Protein AF-A0A8S4QSG1-F1 (afdb_monomer_lite)

Radius of gyration: 18.58 Å; chains: 1; bounding box: 44×24×50 Å

Structure (mmCIF, N/CA/C/O backbone):
data_AF-A0A8S4QSG1-F1
#
_entry.id   AF-A0A8S4QSG1-F1
#
loop_
_atom_site.group_PDB
_atom_site.id
_atom_site.type_symbol
_atom_site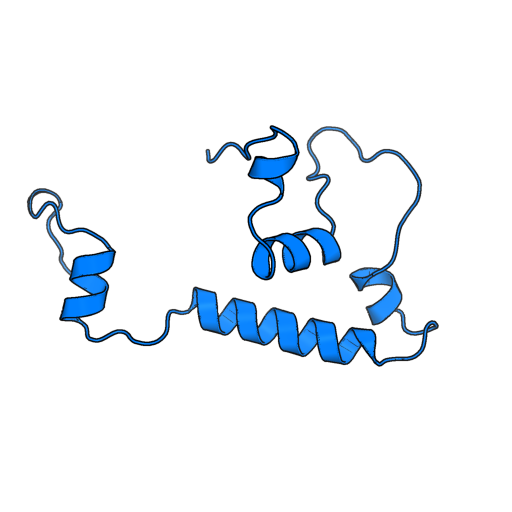.label_atom_id
_atom_site.label_alt_id
_atom_site.label_comp_id
_atom_site.label_asym_id
_atom_site.label_entity_id
_atom_site.label_seq_id
_atom_site.pdbx_PDB_ins_code
_atom_site.Cartn_x
_atom_site.Cartn_y
_atom_site.Cartn_z
_atom_site.occupancy
_atom_site.B_iso_or_equiv
_atom_site.auth_seq_id
_atom_site.auth_comp_id
_atom_site.auth_asym_id
_atom_site.auth_atom_id
_atom_site.pdbx_PDB_model_num
ATOM 1 N N . MET A 1 1 ? -17.714 15.860 12.477 1.00 71.12 1 MET A N 1
ATOM 2 C CA . MET A 1 1 ? -16.564 15.492 13.336 1.00 71.12 1 MET A CA 1
ATOM 3 C C . MET A 1 1 ? -17.123 15.025 14.674 1.00 71.12 1 MET A C 1
ATOM 5 O O . MET A 1 1 ? -18.023 15.692 15.175 1.00 71.12 1 MET A O 1
ATOM 9 N N . LEU A 1 2 ? -16.683 13.883 15.213 1.00 77.31 2 LEU A N 1
ATOM 10 C CA . LEU A 1 2 ? -17.184 13.390 16.504 1.00 77.31 2 LEU A CA 1
ATOM 11 C C . LEU A 1 2 ? -16.721 14.339 17.618 1.00 77.31 2 LEU A C 1
ATOM 13 O O . LEU A 1 2 ? -15.527 14.589 17.761 1.00 77.31 2 LEU A O 1
ATOM 17 N N . ARG A 1 3 ? -17.664 14.891 18.385 1.00 88.31 3 ARG A N 1
ATOM 18 C CA . ARG A 1 3 ? -17.403 15.803 19.512 1.00 88.31 3 ARG A CA 1
ATOM 19 C C . ARG A 1 3 ? -16.987 15.015 20.758 1.00 88.31 3 ARG A C 1
ATOM 21 O O . ARG A 1 3 ? -17.682 15.035 21.766 1.00 88.31 3 ARG A O 1
ATOM 28 N N . ILE A 1 4 ? -15.886 14.272 20.664 1.00 84.19 4 ILE A N 1
ATOM 29 C CA . ILE A 1 4 ? -15.367 13.470 21.778 1.00 84.19 4 ILE A CA 1
ATOM 30 C C . ILE A 1 4 ? -14.530 14.393 22.665 1.00 84.19 4 ILE A C 1
ATOM 32 O O . ILE A 1 4 ? -13.521 14.920 22.190 1.00 84.19 4 ILE A O 1
ATOM 36 N N . PRO A 1 5 ? -14.929 14.635 23.923 1.00 88.94 5 PRO A N 1
ATOM 37 C CA . PRO A 1 5 ? -14.170 15.508 24.798 1.00 88.94 5 PRO A CA 1
ATOM 38 C C . PRO A 1 5 ? -12.901 14.784 25.274 1.00 88.94 5 PRO A C 1
ATOM 40 O O . PRO A 1 5 ? -12.884 13.566 25.457 1.00 88.94 5 PRO A O 1
ATOM 43 N N . TRP A 1 6 ? -11.809 15.529 25.451 1.00 86.12 6 TRP A N 1
ATOM 44 C CA . TRP A 1 6 ? -10.481 14.961 25.728 1.00 86.12 6 TRP A CA 1
ATOM 45 C C . TRP A 1 6 ? -10.399 14.233 27.083 1.00 86.12 6 TRP A C 1
ATOM 47 O O . TRP A 1 6 ? -9.600 13.315 27.246 1.00 86.12 6 TRP A O 1
ATOM 57 N N . ASN A 1 7 ? -11.271 14.591 28.028 1.00 91.69 7 ASN A N 1
ATOM 58 C CA . ASN A 1 7 ? -11.422 13.954 29.338 1.00 91.69 7 ASN A CA 1
ATOM 59 C C . ASN A 1 7 ? -12.217 12.636 29.299 1.00 91.69 7 ASN A C 1
ATOM 61 O O . ASN A 1 7 ? -12.320 11.965 30.320 1.00 91.69 7 ASN A O 1
ATOM 65 N N . ALA A 1 8 ? -12.784 12.244 28.153 1.00 86.81 8 ALA A N 1
ATOM 66 C CA . ALA A 1 8 ? -13.504 10.978 28.034 1.00 86.81 8 ALA A CA 1
ATOM 67 C C . ALA A 1 8 ? -12.569 9.756 27.981 1.00 86.81 8 ALA A C 1
ATOM 69 O O . ALA A 1 8 ? -13.064 8.631 28.033 1.00 86.81 8 ALA A O 1
ATOM 70 N N . PHE A 1 9 ? -11.249 9.964 27.830 1.00 86.44 9 PHE A N 1
ATOM 71 C CA . PHE A 1 9 ? -10.213 8.917 27.772 1.00 86.44 9 PHE A CA 1
ATOM 72 C C . PHE A 1 9 ? -10.598 7.716 26.885 1.00 86.44 9 PHE A C 1
ATOM 74 O O . PHE A 1 9 ? -10.295 6.560 27.182 1.00 86.44 9 PHE A O 1
ATOM 81 N N . ARG A 1 10 ? -11.301 7.980 25.777 1.00 88.81 10 ARG A N 1
ATOM 82 C CA . ARG A 1 10 ? -11.768 6.941 24.857 1.00 88.81 10 ARG A CA 1
ATOM 83 C C . ARG A 1 10 ? -10.606 6.442 24.009 1.00 88.81 10 ARG A C 1
ATOM 85 O O . ARG A 1 10 ? -9.839 7.227 23.455 1.00 88.81 10 ARG A O 1
ATOM 92 N N . THR A 1 11 ? -10.500 5.125 23.863 1.00 89.69 11 THR A N 1
ATOM 93 C CA . THR A 1 11 ? -9.513 4.525 22.962 1.00 89.69 11 THR A CA 1
ATOM 94 C C . THR A 1 11 ? -10.037 4.508 21.528 1.00 89.69 11 THR A C 1
ATOM 96 O O . THR A 1 11 ? -11.234 4.349 21.287 1.00 89.69 11 THR A O 1
ATOM 99 N N . ASN A 1 12 ? -9.126 4.584 20.554 1.00 85.88 12 ASN A N 1
ATOM 100 C CA . ASN A 1 12 ? -9.478 4.448 19.137 1.00 85.88 12 ASN A CA 1
ATOM 101 C C . ASN A 1 12 ? -10.211 3.130 18.843 1.00 85.88 12 ASN A C 1
ATOM 103 O O . ASN A 1 12 ? -11.056 3.092 17.958 1.00 85.88 12 ASN A O 1
ATOM 107 N N . LYS A 1 13 ? -9.899 2.054 19.578 1.00 86.88 13 LYS A N 1
ATOM 108 C CA . LYS A 1 13 ? -10.564 0.755 19.424 1.00 86.88 13 LYS A CA 1
ATOM 109 C C . LYS A 1 13 ? -12.029 0.821 19.867 1.00 86.88 13 LYS A C 1
ATOM 111 O O . LYS A 1 13 ? -12.893 0.451 19.084 1.00 86.88 13 LYS A O 1
ATOM 116 N N . ALA A 1 14 ? -12.298 1.365 21.055 1.00 89.06 14 ALA A N 1
ATOM 117 C CA . ALA A 1 14 ? -13.659 1.497 21.575 1.00 89.06 14 ALA A CA 1
ATOM 118 C C . ALA A 1 14 ? -14.544 2.375 20.674 1.00 89.06 14 ALA A C 1
ATOM 120 O O . ALA A 1 14 ? -15.692 2.038 20.419 1.00 89.06 14 ALA A O 1
ATOM 121 N N . ILE A 1 15 ? -13.993 3.467 20.130 1.00 87.31 15 ILE A N 1
ATOM 122 C CA . ILE A 1 15 ? -14.723 4.343 19.198 1.00 87.31 15 ILE A CA 1
ATOM 123 C C . ILE A 1 15 ? -15.072 3.603 17.898 1.00 87.31 15 ILE A C 1
ATOM 125 O O . ILE A 1 15 ? -16.165 3.771 17.366 1.00 87.31 15 ILE A O 1
ATOM 129 N N . LEU A 1 16 ? -14.155 2.787 17.370 1.00 87.06 16 LEU A N 1
ATOM 130 C CA . LEU A 1 16 ? -14.409 2.005 16.156 1.00 87.06 16 LEU A CA 1
ATOM 131 C C . LEU A 1 16 ? -15.482 0.928 16.377 1.00 87.06 16 LEU A C 1
ATOM 133 O O . LEU A 1 16 ? -16.282 0.699 15.473 1.00 87.06 16 LEU A O 1
ATOM 137 N N . GLU A 1 17 ? -15.503 0.302 17.557 1.00 88.94 17 GLU A N 1
ATOM 138 C CA . GLU A 1 17 ? -16.527 -0.675 17.956 1.00 88.94 17 GLU A CA 1
ATOM 139 C C . GLU A 1 17 ? -17.900 -0.013 18.137 1.00 88.94 17 GLU A C 1
ATOM 141 O O . GLU A 1 17 ? -18.876 -0.497 17.575 1.00 88.94 17 GLU A O 1
ATOM 146 N N . GLU A 1 18 ? -17.970 1.127 18.836 1.00 89.06 18 GLU A N 1
ATOM 147 C CA . GLU A 1 18 ? -19.210 1.894 19.056 1.00 89.06 18 GLU A CA 1
ATOM 148 C C . GLU A 1 18 ? -19.853 2.350 17.736 1.00 89.06 18 GLU A C 1
ATOM 150 O O . GLU A 1 18 ? -21.070 2.317 17.578 1.00 89.06 18 GLU A O 1
ATOM 155 N N . LEU A 1 19 ? -19.029 2.741 16.761 1.00 88.62 19 LEU A N 1
ATOM 156 C CA . LEU A 1 19 ? -19.483 3.172 15.437 1.00 88.62 19 LEU A CA 1
ATOM 157 C C . LEU A 1 19 ? -19.688 2.012 14.454 1.00 88.62 19 LEU A C 1
ATOM 159 O O . LEU A 1 19 ? -19.997 2.261 13.288 1.00 88.62 19 LEU A O 1
ATOM 163 N N . CYS A 1 20 ? -19.473 0.765 14.887 1.00 87.81 20 CYS A N 1
ATOM 164 C CA . CYS A 1 20 ? -19.545 -0.430 14.047 1.00 87.81 20 CYS A CA 1
ATOM 165 C C . CYS A 1 20 ? -18.711 -0.315 12.753 1.00 87.81 20 CYS A C 1
ATOM 167 O O . CYS A 1 20 ? -19.111 -0.793 11.688 1.00 87.81 20 CYS A O 1
ATOM 169 N N . ILE A 1 21 ? -17.539 0.329 12.820 1.00 86.62 21 ILE A N 1
ATOM 170 C CA . ILE A 1 21 ? -16.670 0.520 11.653 1.00 86.62 21 ILE A CA 1
ATOM 171 C C . ILE A 1 21 ? -15.894 -0.771 11.398 1.00 86.62 21 ILE A C 1
ATOM 173 O O . ILE A 1 21 ? -14.888 -1.063 12.044 1.00 86.62 21 ILE A O 1
ATOM 177 N N . THR A 1 22 ? -16.342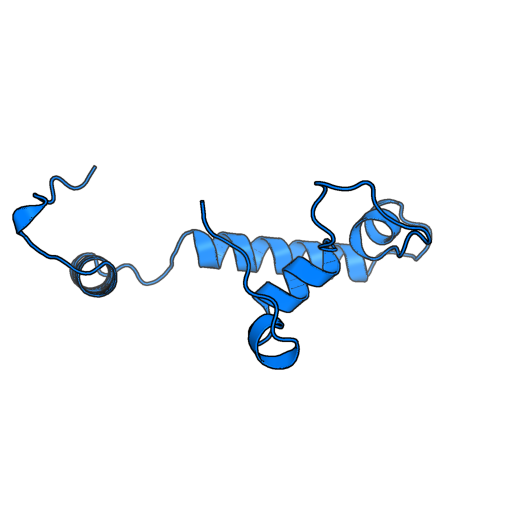 -1.527 10.401 1.00 84.50 22 THR A N 1
ATOM 178 C CA . THR A 1 22 ? -15.728 -2.800 9.997 1.00 84.50 22 THR A CA 1
ATOM 179 C C . THR A 1 22 ? -14.542 -2.619 9.049 1.00 84.50 22 THR A C 1
ATOM 181 O O . THR A 1 22 ? -13.630 -3.444 9.035 1.00 84.50 22 THR A O 1
ATOM 184 N N . GLN A 1 23 ? -14.509 -1.526 8.277 1.00 83.06 23 GLN A N 1
ATOM 185 C CA . GLN A 1 23 ? -13.430 -1.226 7.336 1.00 83.06 23 GLN A CA 1
ATOM 186 C C . GLN A 1 23 ? -12.827 0.154 7.584 1.00 83.06 23 GLN A C 1
ATOM 188 O O . GLN A 1 23 ? -13.505 1.179 7.550 1.00 83.06 23 GLN A O 1
ATOM 193 N N . ARG A 1 24 ? -11.509 0.189 7.798 1.00 86.31 24 ARG A N 1
ATOM 194 C CA . ARG A 1 24 ? -10.755 1.438 7.940 1.00 86.31 24 ARG A CA 1
ATOM 195 C C . ARG A 1 24 ? -10.316 1.936 6.568 1.00 86.31 24 ARG A C 1
ATOM 197 O O . ARG A 1 24 ? -9.870 1.148 5.736 1.00 86.31 24 ARG A O 1
ATOM 204 N N . LEU A 1 25 ? -10.321 3.256 6.370 1.00 86.19 25 LEU A N 1
ATOM 205 C CA . LEU A 1 25 ? -9.775 3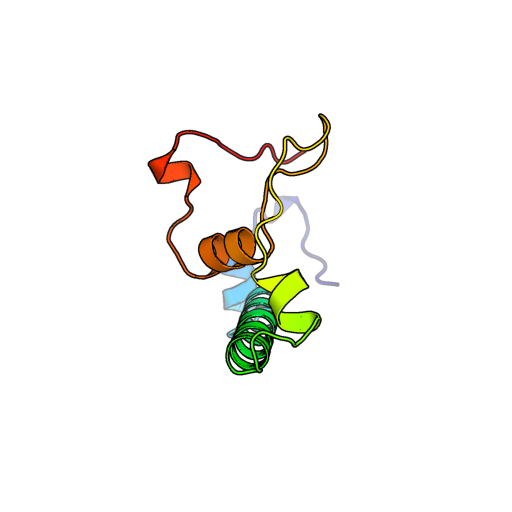.884 5.160 1.00 86.19 25 LEU A CA 1
ATOM 206 C C . LEU A 1 25 ? -8.334 3.432 4.877 1.00 86.19 25 LEU A C 1
ATOM 208 O O . LEU A 1 25 ? -7.990 3.156 3.734 1.00 86.19 25 LEU A O 1
ATOM 212 N N . SER A 1 26 ? -7.512 3.287 5.920 1.00 87.12 26 SER A N 1
ATOM 213 C CA . SER A 1 26 ? -6.144 2.773 5.804 1.00 87.12 26 SER A CA 1
ATOM 214 C C . SER A 1 26 ? -6.090 1.383 5.167 1.00 87.12 26 SER A C 1
ATOM 216 O O . SER A 1 26 ? -5.251 1.143 4.306 1.00 87.12 26 SER A O 1
ATOM 218 N N . SER A 1 27 ? -7.009 0.489 5.540 1.00 87.25 27 SER A N 1
ATOM 219 C CA . SER A 1 27 ? -7.103 -0.865 4.986 1.00 87.25 27 SER A CA 1
ATOM 220 C C . SER A 1 27 ? -7.555 -0.840 3.524 1.00 87.25 27 SER A C 1
ATOM 222 O O . SER A 1 27 ? -7.011 -1.572 2.702 1.00 87.25 27 SER A O 1
ATOM 224 N N . ILE A 1 28 ? -8.486 0.054 3.171 1.00 90.69 28 ILE A N 1
ATOM 225 C CA . ILE A 1 28 ? -8.927 0.261 1.781 1.00 90.69 28 ILE A CA 1
ATOM 226 C C . ILE A 1 28 ? -7.769 0.781 0.920 1.00 90.69 28 ILE A C 1
ATOM 228 O O . ILE A 1 28 ? -7.536 0.288 -0.182 1.00 90.69 28 ILE A O 1
ATOM 232 N N . VAL A 1 29 ? -7.022 1.766 1.420 1.00 91.12 29 VAL A N 1
ATOM 233 C CA . VAL A 1 29 ? -5.859 2.330 0.723 1.00 91.12 29 VAL A CA 1
ATOM 234 C C . VAL A 1 29 ? -4.773 1.271 0.539 1.00 91.12 29 VAL A C 1
ATOM 236 O O . VAL A 1 29 ? -4.255 1.129 -0.565 1.00 91.12 29 VAL A O 1
ATOM 239 N N . GLN A 1 30 ? -4.474 0.480 1.573 1.00 88.50 30 GLN A N 1
ATOM 240 C CA . GLN A 1 30 ? -3.523 -0.631 1.478 1.00 88.50 30 GLN A CA 1
ATOM 241 C C . GLN A 1 30 ? -3.954 -1.659 0.428 1.00 88.50 30 GLN A C 1
ATOM 243 O O . GLN A 1 30 ? -3.146 -2.026 -0.422 1.00 88.50 30 GLN A O 1
ATOM 248 N N . ALA A 1 31 ? -5.227 -2.062 0.418 1.00 91.38 31 ALA A N 1
ATOM 249 C CA . ALA A 1 31 ? -5.755 -2.971 -0.596 1.00 91.38 31 ALA A CA 1
ATOM 250 C C . ALA A 1 31 ? -5.569 -2.410 -2.015 1.00 91.38 31 ALA A C 1
ATOM 252 O O . ALA A 1 31 ? -5.051 -3.108 -2.883 1.00 91.38 31 ALA A O 1
ATOM 253 N N . ARG A 1 32 ? -5.890 -1.129 -2.241 1.00 93.44 32 ARG A N 1
ATOM 254 C CA . ARG A 1 32 ? -5.709 -0.469 -3.547 1.00 93.44 32 ARG A CA 1
ATOM 255 C C . ARG A 1 32 ? -4.245 -0.415 -3.984 1.00 93.44 32 ARG A C 1
ATOM 257 O O . ARG A 1 32 ? -3.953 -0.687 -5.147 1.00 93.44 32 ARG A O 1
ATOM 264 N N . ILE A 1 33 ? -3.330 -0.105 -3.064 1.00 91.56 33 ILE A N 1
ATOM 265 C CA . ILE A 1 33 ? -1.882 -0.116 -3.326 1.00 91.56 33 ILE A CA 1
ATOM 266 C C . ILE A 1 33 ? -1.434 -1.511 -3.777 1.00 91.56 33 ILE A C 1
ATOM 268 O O . ILE A 1 33 ? -0.687 -1.629 -4.747 1.00 91.56 33 ILE A O 1
ATOM 272 N N . LEU A 1 34 ? -1.923 -2.569 -3.123 1.00 90.81 34 LEU A N 1
ATOM 273 C CA . LEU A 1 34 ? -1.591 -3.950 -3.480 1.00 90.81 34 LEU A CA 1
ATOM 274 C C . LEU A 1 34 ? -2.186 -4.366 -4.827 1.00 90.81 34 LEU A C 1
ATOM 276 O O . LEU A 1 34 ? -1.497 -5.000 -5.625 1.00 90.81 34 LEU A O 1
ATOM 280 N N . THR A 1 35 ? -3.428 -3.977 -5.123 1.00 93.81 35 THR A N 1
ATOM 281 C CA . THR A 1 35 ? -4.043 -4.225 -6.434 1.00 93.81 35 THR A CA 1
ATOM 282 C C . THR A 1 35 ? -3.244 -3.551 -7.549 1.00 93.81 35 THR A C 1
ATOM 284 O O . THR A 1 35 ? -2.949 -4.187 -8.563 1.00 93.81 35 THR A O 1
ATOM 287 N N . PHE A 1 36 ? -2.835 -2.296 -7.343 1.00 92.06 36 PHE A N 1
ATOM 288 C CA . PHE A 1 36 ? -2.001 -1.563 -8.291 1.00 92.06 36 PHE A CA 1
ATOM 289 C C . PHE A 1 36 ? -0.620 -2.210 -8.455 1.00 92.06 36 PHE A C 1
ATOM 291 O O . PHE A 1 36 ? -0.189 -2.451 -9.580 1.00 92.06 36 PHE A O 1
ATOM 298 N N . PHE A 1 37 ? 0.041 -2.588 -7.356 1.00 91.44 37 PHE A N 1
ATOM 299 C CA . PHE A 1 37 ? 1.312 -3.316 -7.412 1.00 91.44 37 PHE A CA 1
ATOM 300 C C . PHE A 1 37 ? 1.186 -4.614 -8.209 1.00 91.44 37 PHE A C 1
ATOM 302 O O . PHE A 1 37 ? 2.031 -4.894 -9.055 1.00 91.44 37 PHE A O 1
ATOM 309 N N . GLY A 1 38 ? 0.125 -5.392 -7.981 1.00 91.25 38 GLY A N 1
ATOM 310 C CA . GLY A 1 38 ? -0.133 -6.621 -8.724 1.00 91.25 38 GLY A CA 1
ATOM 311 C C . GLY A 1 38 ? -0.354 -6.370 -10.218 1.00 91.25 38 GLY A C 1
ATOM 312 O O . GLY A 1 38 ? 0.159 -7.128 -11.036 1.00 91.25 38 GLY A O 1
ATOM 313 N N . HIS A 1 39 ? -1.075 -5.302 -10.580 1.00 92.50 39 HIS A N 1
ATOM 314 C CA . HIS A 1 39 ? -1.253 -4.895 -11.977 1.00 92.50 39 HIS A CA 1
ATOM 315 C C . HIS A 1 39 ? 0.088 -4.562 -12.641 1.00 92.50 39 HIS A C 1
ATOM 317 O O . HIS A 1 39 ? 0.415 -5.140 -13.674 1.00 92.50 39 HIS A O 1
ATOM 323 N N . VAL A 1 40 ? 0.892 -3.702 -12.010 1.00 92.31 40 VAL A N 1
ATOM 324 C CA . VAL A 1 40 ? 2.210 -3.300 -12.523 1.00 92.31 40 VAL A CA 1
ATOM 325 C C . VAL A 1 40 ? 3.169 -4.491 -12.610 1.00 92.31 40 VAL A C 1
ATOM 327 O O . VAL A 1 40 ? 3.907 -4.627 -13.579 1.00 92.31 40 VAL A O 1
ATOM 330 N N . SER A 1 41 ? 3.129 -5.400 -11.634 1.00 90.00 41 SER A N 1
ATOM 331 C CA . SER A 1 41 ? 4.016 -6.571 -11.586 1.00 90.00 41 SER A CA 1
ATOM 332 C C . SER A 1 41 ? 3.791 -7.566 -12.729 1.00 90.00 41 SER A C 1
ATOM 334 O O . SER A 1 41 ? 4.686 -8.357 -13.011 1.00 90.00 41 SER A O 1
ATOM 336 N N . ARG A 1 42 ? 2.614 -7.549 -13.370 1.00 92.00 42 ARG A N 1
ATOM 337 C CA . ARG A 1 42 ? 2.271 -8.420 -14.507 1.00 92.00 42 ARG A CA 1
ATOM 338 C C . ARG A 1 42 ? 2.594 -7.813 -15.874 1.00 92.00 42 ARG A C 1
ATOM 340 O O . ARG A 1 42 ? 2.481 -8.524 -16.864 1.00 92.00 42 ARG A O 1
ATOM 347 N N . ARG A 1 43 ? 2.957 -6.528 -15.946 1.00 91.69 43 ARG A N 1
ATOM 348 C CA . ARG A 1 43 ? 3.367 -5.889 -17.205 1.00 91.69 43 ARG A CA 1
ATOM 349 C C . ARG A 1 43 ? 4.771 -6.316 -17.617 1.00 91.69 43 ARG A C 1
ATOM 351 O O . ARG A 1 43 ? 5.563 -6.730 -16.770 1.00 91.69 43 ARG A O 1
ATOM 358 N N . ASP A 1 44 ? 5.078 -6.161 -18.900 1.00 87.50 44 ASP A N 1
ATOM 359 C CA . ASP A 1 44 ? 6.394 -6.465 -19.460 1.00 87.50 44 ASP A CA 1
ATOM 360 C C . ASP A 1 44 ? 7.514 -5.687 -18.760 1.00 87.50 44 ASP A C 1
ATOM 362 O O . ASP A 1 44 ? 7.305 -4.606 -18.192 1.00 87.50 44 ASP A O 1
ATOM 366 N N . ASN A 1 45 ? 8.719 -6.255 -18.795 1.00 83.38 45 ASN A N 1
ATOM 367 C CA . ASN A 1 45 ? 9.898 -5.685 -18.139 1.00 83.38 45 ASN A CA 1
ATOM 368 C C . ASN A 1 45 ? 10.295 -4.312 -18.704 1.00 83.38 45 ASN A C 1
ATOM 370 O O . ASN A 1 45 ? 10.895 -3.522 -17.980 1.00 83.38 45 ASN A O 1
ATOM 374 N N . ASP A 1 46 ? 9.894 -4.012 -19.938 1.00 86.81 46 ASP A N 1
ATOM 375 C CA . ASP A 1 46 ? 10.181 -2.742 -20.613 1.00 86.81 46 ASP A CA 1
ATOM 376 C C . ASP A 1 46 ? 9.187 -1.634 -20.224 1.00 86.81 46 ASP A C 1
ATOM 378 O O . ASP A 1 46 ? 9.337 -0.472 -20.606 1.00 86.81 46 ASP A O 1
ATOM 382 N N . SER A 1 47 ? 8.158 -1.965 -19.434 1.00 89.00 47 SER A N 1
ATOM 383 C CA . SER A 1 47 ? 7.220 -0.968 -18.928 1.00 89.00 47 SER A CA 1
AT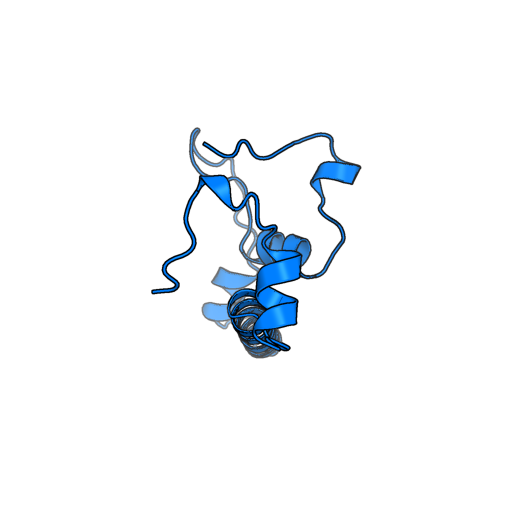OM 384 C C . SER A 1 47 ? 7.887 -0.057 -17.893 1.00 89.00 47 SER A C 1
ATOM 386 O O . SER A 1 47 ? 8.403 -0.491 -16.858 1.00 89.00 47 SER A O 1
ATOM 388 N N . ILE A 1 48 ? 7.808 1.251 -18.144 1.00 88.50 48 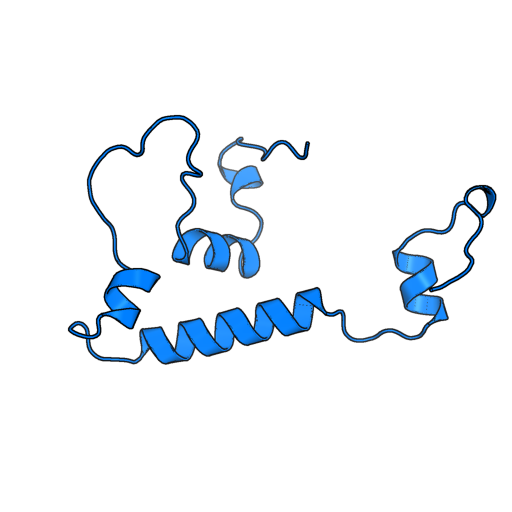ILE A N 1
ATOM 389 C CA . ILE A 1 48 ? 8.336 2.292 -17.247 1.00 88.50 48 ILE A CA 1
ATOM 390 C C . ILE A 1 48 ? 7.732 2.153 -15.845 1.00 88.50 48 ILE A C 1
ATOM 392 O O . ILE A 1 48 ? 8.423 2.304 -14.841 1.00 88.50 48 ILE A O 1
ATOM 396 N N . GLU A 1 49 ? 6.445 1.821 -15.767 1.00 88.69 49 GLU A N 1
ATOM 397 C CA . GLU A 1 49 ? 5.713 1.637 -14.515 1.00 88.69 49 GLU A CA 1
ATOM 398 C C . GLU A 1 49 ? 6.372 0.567 -13.640 1.00 88.69 49 GLU A C 1
ATOM 400 O O . GLU A 1 49 ? 6.614 0.805 -12.456 1.00 88.69 49 GLU A O 1
ATOM 405 N N . ARG A 1 50 ? 6.730 -0.585 -14.224 1.00 89.62 50 ARG A N 1
ATOM 406 C CA . ARG A 1 50 ? 7.397 -1.678 -13.512 1.00 89.62 50 ARG A CA 1
ATOM 407 C C . ARG A 1 50 ? 8.817 -1.307 -13.109 1.00 89.62 50 ARG A C 1
ATOM 409 O O . ARG A 1 50 ? 9.211 -1.610 -11.980 1.00 89.62 50 ARG A O 1
ATOM 416 N N . LEU A 1 51 ? 9.545 -0.590 -13.965 1.00 88.12 51 LEU A N 1
ATOM 417 C CA . LEU A 1 51 ? 10.873 -0.071 -13.639 1.00 88.12 51 LEU A CA 1
ATOM 418 C C . LEU A 1 51 ? 10.827 0.909 -12.458 1.00 88.12 51 LEU A C 1
ATOM 420 O O . LEU A 1 51 ? 11.648 0.818 -11.553 1.00 88.12 51 LEU A O 1
ATOM 424 N N . VAL A 1 52 ? 9.854 1.815 -12.406 1.00 86.75 52 VAL A N 1
ATOM 425 C CA . VAL A 1 52 ? 9.720 2.778 -11.299 1.00 86.75 52 VAL A CA 1
ATOM 426 C C . VAL A 1 52 ? 9.341 2.078 -9.989 1.00 86.75 52 VAL A C 1
ATOM 428 O O . VAL A 1 52 ? 9.859 2.404 -8.920 1.00 86.75 52 VAL A O 1
ATOM 431 N N . VAL A 1 53 ? 8.437 1.105 -10.068 1.00 87.69 53 VAL A N 1
ATOM 432 C CA . VAL A 1 53 ? 7.846 0.410 -8.918 1.00 87.69 53 VAL A CA 1
ATOM 433 C C . VAL A 1 53 ? 8.778 -0.644 -8.311 1.00 87.69 53 VAL A C 1
ATOM 435 O O . VAL A 1 53 ? 8.874 -0.747 -7.083 1.00 87.69 53 VAL A O 1
ATOM 438 N N . GLN A 1 54 ? 9.464 -1.426 -9.148 1.00 86.81 54 GLN A N 1
ATOM 439 C CA . GLN A 1 54 ? 10.319 -2.548 -8.729 1.00 86.81 54 GLN A CA 1
ATOM 440 C C . GLN A 1 54 ? 11.813 -2.287 -8.939 1.00 86.81 54 GLN A C 1
ATOM 442 O O . GLN A 1 54 ? 12.641 -3.008 -8.375 1.00 86.81 54 GLN A O 1
ATOM 447 N N . GLY A 1 55 ? 12.171 -1.285 -9.742 1.00 85.12 55 GLY A N 1
ATOM 448 C CA . GLY A 1 55 ? 13.548 -1.032 -10.134 1.00 85.12 55 GLY A CA 1
ATOM 449 C C . GLY A 1 55 ? 14.452 -0.735 -8.949 1.00 85.12 55 GLY A C 1
ATOM 450 O O . GLY A 1 55 ? 14.101 -0.058 -7.974 1.00 85.12 55 GLY A O 1
ATOM 451 N N . ARG A 1 56 ? 15.667 -1.265 -9.045 1.00 81.00 56 ARG A N 1
ATOM 452 C CA . ARG A 1 56 ? 16.740 -1.006 -8.098 1.00 81.00 56 ARG A CA 1
ATOM 453 C C . ARG A 1 56 ? 17.743 -0.095 -8.783 1.00 81.00 56 ARG A C 1
ATOM 455 O O . ARG A 1 56 ? 18.488 -0.538 -9.640 1.00 81.00 56 ARG A O 1
ATOM 462 N N . ILE A 1 57 ? 17.743 1.173 -8.392 1.00 76.38 57 ILE A N 1
ATOM 463 C CA . ILE A 1 57 ? 18.803 2.102 -8.783 1.00 76.38 57 ILE A CA 1
ATOM 464 C C . ILE A 1 57 ? 19.985 1.851 -7.846 1.00 76.38 57 ILE A C 1
ATOM 466 O O . ILE A 1 57 ? 19.812 1.835 -6.618 1.00 76.38 57 ILE A O 1
ATOM 470 N N . GLU A 1 58 ? 21.151 1.595 -8.427 1.00 78.50 58 GLU A N 1
ATOM 471 C CA . GLU A 1 58 ? 22.414 1.506 -7.700 1.00 78.50 58 GLU A CA 1
ATOM 472 C C . GLU A 1 58 ? 22.895 2.902 -7.284 1.00 78.50 58 GLU A C 1
ATOM 474 O O . GLU A 1 58 ? 22.589 3.902 -7.931 1.00 78.50 58 GLU A O 1
ATOM 479 N N . GLY A 1 59 ? 23.625 2.975 -6.171 1.00 78.50 59 GLY A N 1
ATOM 480 C CA . GLY A 1 59 ? 24.150 4.226 -5.627 1.00 78.50 59 GLY A CA 1
ATOM 481 C C . GLY A 1 59 ? 23.548 4.636 -4.281 1.00 78.50 59 GLY A C 1
ATOM 482 O O . GLY A 1 59 ? 22.483 4.180 -3.850 1.00 78.50 59 GLY A O 1
ATOM 483 N N . THR A 1 60 ? 24.275 5.509 -3.591 1.00 78.44 60 THR A N 1
ATOM 484 C CA . THR A 1 60 ? 23.928 5.992 -2.252 1.00 78.44 60 THR A CA 1
ATOM 485 C C . THR A 1 60 ? 22.959 7.166 -2.359 1.00 78.44 60 THR A C 1
ATOM 487 O O . THR A 1 60 ? 23.215 8.134 -3.073 1.00 78.44 60 THR A O 1
ATOM 490 N N . ARG A 1 61 ? 21.833 7.107 -1.638 1.00 75.81 61 ARG A N 1
ATOM 491 C CA . ARG A 1 61 ? 20.906 8.247 -1.560 1.00 75.81 61 ARG A CA 1
ATOM 492 C C . ARG A 1 61 ? 21.523 9.380 -0.741 1.00 75.81 61 ARG A C 1
ATOM 494 O O . ARG A 1 61 ? 22.242 9.134 0.225 1.00 75.81 61 ARG A O 1
ATOM 501 N N . SER A 1 62 ? 21.202 10.620 -1.101 1.00 84.00 62 SER A N 1
ATOM 502 C CA . SER A 1 62 ? 21.585 11.790 -0.312 1.00 84.00 62 SER A CA 1
ATOM 503 C C . SER A 1 62 ? 21.024 11.708 1.113 1.00 84.00 62 SER A C 1
ATOM 505 O O . SER A 1 62 ? 19.934 11.174 1.350 1.00 84.00 62 SER A O 1
ATOM 507 N N . ARG A 1 63 ? 21.780 12.246 2.077 1.00 84.81 63 ARG A N 1
ATOM 508 C CA . ARG A 1 63 ? 21.350 12.337 3.480 1.00 84.81 63 ARG A CA 1
ATOM 509 C C . ARG A 1 63 ? 20.003 13.068 3.577 1.00 84.81 63 ARG A C 1
ATOM 511 O O . ARG A 1 63 ? 19.771 14.040 2.867 1.00 84.81 63 ARG A O 1
ATOM 518 N N . GLY A 1 64 ? 19.121 12.583 4.453 1.00 84.06 64 GLY A N 1
ATOM 519 C CA . GLY A 1 64 ? 17.794 13.165 4.701 1.00 84.06 64 GLY A CA 1
ATOM 520 C C . GLY A 1 64 ? 16.659 12.607 3.834 1.00 84.06 64 GLY A C 1
ATOM 521 O O . GLY A 1 64 ? 15.495 12.766 4.193 1.00 84.06 64 GLY A O 1
ATOM 522 N N . ARG A 1 65 ? 16.949 11.894 2.736 1.00 79.56 65 ARG A N 1
ATOM 523 C CA . ARG A 1 65 ? 15.906 11.223 1.945 1.00 79.56 65 ARG A CA 1
ATOM 524 C C . ARG A 1 65 ? 15.643 9.823 2.493 1.00 79.56 65 ARG A C 1
ATOM 526 O O . ARG A 1 65 ? 16.585 9.077 2.752 1.00 79.56 65 ARG A O 1
ATOM 533 N N . SER A 1 66 ? 14.367 9.446 2.629 1.00 77.50 66 SER A N 1
ATOM 534 C CA . SER A 1 66 ? 14.005 8.102 3.096 1.00 77.50 66 SER A CA 1
ATOM 535 C C . SER A 1 66 ? 14.693 7.027 2.237 1.00 77.50 66 SER A C 1
ATOM 537 O O . SER A 1 66 ? 14.614 7.084 0.999 1.00 77.50 66 SER A O 1
ATOM 539 N N . PRO A 1 67 ? 15.355 6.032 2.856 1.00 75.00 67 PRO A N 1
ATOM 540 C CA . PRO A 1 67 ? 15.940 4.914 2.125 1.00 75.00 67 PRO A CA 1
ATOM 541 C C . PRO A 1 67 ? 14.861 3.999 1.529 1.00 75.00 67 PRO A C 1
ATOM 543 O O . PRO A 1 67 ? 15.163 3.179 0.665 1.00 75.00 67 PRO A O 1
ATOM 546 N N . MET A 1 68 ? 13.602 4.154 1.955 1.00 81.44 68 MET A N 1
ATOM 547 C CA . MET A 1 68 ? 12.534 3.210 1.670 1.00 81.44 68 MET A CA 1
ATOM 548 C C . MET A 1 68 ? 12.141 3.199 0.185 1.00 81.44 68 MET A C 1
ATOM 550 O O . MET A 1 68 ? 11.784 4.218 -0.420 1.00 81.44 68 MET A O 1
ATOM 554 N N . ARG A 1 69 ? 12.238 1.997 -0.384 1.00 82.75 69 ARG A N 1
ATOM 555 C CA . ARG A 1 69 ? 11.702 1.510 -1.661 1.00 82.75 69 ARG A CA 1
ATOM 556 C C . ARG A 1 69 ? 10.191 1.716 -1.752 1.00 82.75 69 ARG A C 1
ATOM 558 O O . ARG A 1 69 ? 9.536 1.576 -0.724 1.00 82.75 69 ARG A O 1
ATOM 565 N N . TRP A 1 70 ? 9.595 1.853 -2.937 1.00 84.38 70 TRP A N 1
ATOM 566 C CA . TRP A 1 70 ? 8.152 1.578 -3.048 1.00 84.38 70 TRP A CA 1
ATOM 567 C C . TRP A 1 70 ? 7.861 0.096 -2.751 1.00 84.38 70 TRP A C 1
ATOM 569 O O . TRP A 1 70 ? 7.010 -0.228 -1.926 1.00 84.38 70 TRP A O 1
ATOM 579 N N . ALA A 1 71 ? 8.689 -0.806 -3.290 1.00 84.94 71 ALA A N 1
ATOM 580 C CA . ALA A 1 71 ? 8.674 -2.224 -2.930 1.00 84.94 71 ALA A CA 1
ATOM 581 C C . ALA A 1 71 ? 8.881 -2.477 -1.420 1.00 84.94 71 ALA A C 1
ATOM 583 O O . ALA A 1 71 ? 8.298 -3.409 -0.870 1.00 84.94 71 ALA A O 1
ATOM 584 N N . ASP A 1 72 ? 9.671 -1.649 -0.727 1.00 85.38 72 ASP A N 1
ATOM 585 C CA . ASP A 1 72 ? 9.898 -1.800 0.718 1.00 85.38 72 ASP A CA 1
ATOM 586 C C . ASP A 1 72 ? 8.681 -1.351 1.536 1.00 85.38 72 ASP A C 1
ATOM 588 O O . ASP A 1 72 ? 8.358 -1.991 2.536 1.00 85.38 72 ASP A O 1
ATOM 592 N N . GLN A 1 73 ? 7.965 -0.314 1.085 1.00 83.94 73 GLN A N 1
ATOM 593 C CA . GLN A 1 73 ? 6.684 0.097 1.675 1.00 83.94 73 GLN A CA 1
ATOM 594 C C . GLN A 1 73 ? 5.639 -1.014 1.551 1.00 83.94 73 GLN A C 1
ATOM 596 O O . GLN A 1 73 ? 4.927 -1.304 2.508 1.00 83.94 73 GLN A O 1
ATOM 601 N N . ILE A 1 74 ? 5.592 -1.693 0.402 1.00 87.44 74 ILE A N 1
ATOM 602 C CA . ILE A 1 74 ? 4.687 -2.828 0.188 1.00 87.44 74 ILE A CA 1
ATOM 603 C C . ILE A 1 74 ? 5.056 -3.997 1.090 1.00 87.44 74 ILE A C 1
ATOM 605 O O . ILE A 1 74 ? 4.186 -4.561 1.748 1.00 87.44 74 ILE A O 1
ATOM 609 N N . LYS A 1 75 ? 6.346 -4.324 1.201 1.00 85.69 75 LYS A N 1
ATOM 610 C CA . LYS A 1 75 ? 6.808 -5.340 2.153 1.00 85.69 75 LYS A CA 1
ATOM 611 C C . LYS A 1 75 ? 6.447 -4.977 3.591 1.00 85.69 75 LYS A C 1
ATOM 613 O O . LYS A 1 75 ? 6.053 -5.857 4.338 1.00 85.69 75 LYS A O 1
ATOM 618 N N . ALA A 1 76 ? 6.550 -3.708 3.984 1.00 83.56 76 ALA A N 1
ATOM 619 C CA . ALA A 1 76 ? 6.144 -3.257 5.315 1.00 83.56 76 ALA A CA 1
ATOM 620 C C . ALA A 1 76 ? 4.618 -3.296 5.534 1.00 83.56 76 ALA A C 1
ATOM 622 O O . ALA A 1 76 ? 4.178 -3.421 6.673 1.00 83.56 76 ALA A O 1
ATOM 623 N N . ALA A 1 77 ? 3.819 -3.188 4.468 1.00 79.19 77 ALA A N 1
ATOM 624 C CA . ALA A 1 77 ? 2.363 -3.285 4.525 1.00 79.19 77 ALA A CA 1
ATOM 625 C C . ALA A 1 77 ? 1.852 -4.739 4.561 1.00 79.19 77 ALA A C 1
ATOM 627 O O . ALA A 1 77 ? 0.805 -4.992 5.149 1.00 79.19 77 ALA A O 1
ATOM 628 N N . VAL A 1 78 ? 2.571 -5.678 3.932 1.00 77.81 78 VAL A N 1
ATOM 629 C CA . VAL A 1 78 ? 2.177 -7.099 3.816 1.00 77.81 78 VAL A CA 1
ATOM 630 C C . VAL A 1 78 ? 2.835 -7.981 4.882 1.00 77.81 78 VAL A C 1
ATOM 632 O O . VAL A 1 78 ? 2.231 -8.950 5.332 1.00 77.81 78 VAL A O 1
ATOM 635 N N . ALA A 1 79 ? 4.066 -7.668 5.290 1.00 67.88 79 ALA A N 1
ATOM 636 C CA . ALA A 1 79 ? 4.836 -8.458 6.245 1.00 67.88 79 ALA A CA 1
ATOM 637 C C . ALA A 1 79 ? 4.976 -7.754 7.601 1.00 67.88 79 ALA A C 1
ATOM 639 O O . ALA A 1 79 ? 4.941 -6.526 7.704 1.00 67.88 79 ALA A O 1
ATOM 640 N N . VAL A 1 80 ? 5.193 -8.567 8.642 1.00 53.28 80 VAL A N 1
ATOM 641 C CA . VAL A 1 80 ? 5.586 -8.125 9.988 1.00 53.28 80 VAL A CA 1
ATOM 642 C C . VAL A 1 80 ? 6.692 -7.071 9.869 1.00 53.28 80 VAL A C 1
ATOM 644 O O . VAL A 1 80 ? 7.621 -7.256 9.077 1.00 53.28 80 VAL A O 1
ATOM 647 N N . PRO A 1 81 ? 6.625 -5.963 10.623 1.00 46.56 81 PRO A N 1
ATOM 648 C CA . PRO A 1 81 ? 7.481 -4.830 10.338 1.00 46.56 81 PRO A CA 1
ATOM 649 C C . PRO A 1 81 ? 8.969 -5.182 10.416 1.00 46.56 81 PRO A C 1
ATOM 651 O O . PRO A 1 81 ? 9.452 -5.694 11.427 1.00 46.56 81 PRO A O 1
ATOM 654 N N . GLN A 1 82 ? 9.702 -4.847 9.353 1.00 41.75 82 GLN A N 1
ATOM 655 C CA . GLN A 1 82 ? 11.128 -5.159 9.174 1.00 41.75 82 GLN A CA 1
ATOM 656 C C . GLN A 1 82 ? 12.015 -4.572 10.290 1.00 41.75 82 GLN A C 1
ATOM 658 O O . GLN A 1 82 ? 13.083 -5.100 10.587 1.00 41.75 82 GLN A O 1
ATOM 663 N N . TRP A 1 83 ? 11.536 -3.532 10.984 1.00 53.44 83 TRP A N 1
ATOM 664 C CA . TRP A 1 83 ? 12.193 -2.955 12.158 1.00 53.44 83 TRP A CA 1
ATOM 665 C C . TRP A 1 83 ? 12.304 -3.907 13.354 1.00 53.44 83 TRP A C 1
ATOM 667 O O . TRP A 1 83 ? 13.197 -3.730 14.179 1.00 53.44 83 TRP A O 1
ATOM 677 N N . ARG A 1 84 ? 11.449 -4.938 13.451 1.00 44.50 84 ARG A N 1
ATOM 678 C CA . ARG A 1 84 ? 11.621 -6.008 14.450 1.00 44.50 84 ARG A CA 1
ATOM 679 C C . ARG A 1 84 ? 12.795 -6.933 14.130 1.00 44.50 84 ARG A C 1
ATOM 681 O O . ARG A 1 84 ? 13.347 -7.514 15.051 1.00 44.50 84 ARG A O 1
ATOM 688 N N . ALA A 1 85 ? 13.178 -7.058 12.8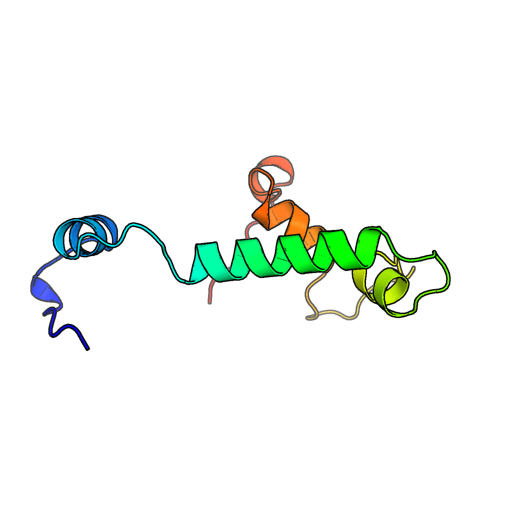60 1.00 45.78 85 ALA A N 1
ATOM 689 C CA . ALA A 1 85 ? 14.253 -7.945 12.417 1.00 45.78 85 ALA A CA 1
ATOM 690 C C . ALA A 1 85 ? 15.617 -7.238 12.286 1.00 45.78 85 ALA A C 1
ATOM 692 O O . ALA A 1 85 ? 16.641 -7.910 12.258 1.00 45.78 85 ALA A O 1
ATOM 693 N N . GLN A 1 86 ? 15.643 -5.900 12.189 1.00 40.34 86 GLN A N 1
ATOM 694 C CA . GLN A 1 86 ? 16.856 -5.120 11.874 1.00 40.34 86 GLN A CA 1
ATOM 695 C C . GLN A 1 86 ? 17.144 -3.955 12.844 1.00 40.34 86 GLN A C 1
ATOM 697 O O . GLN A 1 86 ? 18.014 -3.134 12.577 1.00 40.34 86 GLN A O 1
ATOM 702 N N . GLY A 1 87 ? 16.419 -3.835 13.962 1.00 44.12 87 GLY A N 1
ATOM 703 C CA . GLY A 1 87 ? 16.729 -2.870 15.031 1.00 44.12 87 GLY A CA 1
ATOM 704 C C . GLY A 1 87 ? 16.474 -1.383 14.721 1.00 44.12 87 GLY A C 1
ATOM 705 O O . GLY A 1 87 ? 16.584 -0.552 15.619 1.00 44.12 87 GLY A O 1
ATOM 706 N N . PHE A 1 88 ? 16.087 -1.012 13.499 1.00 60.00 88 PHE A N 1
ATOM 707 C CA . PHE A 1 88 ? 15.807 0.382 13.134 1.00 60.00 88 PHE A CA 1
ATOM 708 C C . PHE A 1 88 ? 14.350 0.774 13.405 1.00 60.00 88 PHE A C 1
ATOM 710 O O . PHE A 1 88 ? 13.466 0.315 12.692 1.00 60.00 88 PHE A O 1
ATOM 717 N N . ARG A 1 89 ? 14.069 1.671 14.360 1.00 54.38 89 ARG A N 1
ATOM 718 C CA . ARG A 1 89 ? 12.723 2.257 14.533 1.00 54.38 89 ARG A CA 1
ATOM 719 C C . ARG A 1 89 ? 12.580 3.557 13.728 1.00 54.38 89 ARG A C 1
ATOM 721 O O . ARG A 1 89 ? 13.434 4.428 13.871 1.00 54.38 89 ARG A O 1
ATOM 728 N N . PRO A 1 90 ? 11.500 3.748 12.948 1.00 48.97 90 PRO A N 1
ATOM 729 C CA . PRO A 1 90 ? 11.200 5.061 12.395 1.00 48.97 90 PRO A CA 1
ATOM 730 C C . PRO A 1 90 ? 10.737 5.982 13.531 1.00 48.97 90 PRO A C 1
ATOM 732 O O . PRO A 1 90 ? 9.812 5.646 14.274 1.00 48.97 90 PRO A O 1
ATOM 735 N N . GLY A 1 91 ? 11.412 7.121 13.685 1.00 43.97 91 GLY A N 1
ATOM 736 C CA . GLY A 1 91 ? 10.984 8.187 14.584 1.00 43.97 91 GLY A CA 1
ATOM 737 C C . GLY A 1 91 ? 9.710 8.823 14.041 1.00 43.97 91 GLY A C 1
ATOM 738 O O . GLY A 1 91 ? 9.700 9.316 12.916 1.00 43.97 91 GLY A O 1
ATOM 739 N N . TYR A 1 92 ? 8.640 8.775 14.827 1.00 45.81 92 TYR A N 1
ATOM 740 C CA . TYR A 1 92 ? 7.473 9.616 14.606 1.00 45.81 92 TYR A CA 1
ATOM 741 C C . TYR A 1 92 ? 7.762 10.947 15.302 1.00 45.81 92 TYR A C 1
ATOM 743 O O . TYR A 1 92 ? 7.837 10.984 16.530 1.00 45.81 92 TYR A O 1
ATOM 751 N N . ALA A 1 93 ? 8.014 11.983 14.503 1.00 36.28 93 ALA A N 1
ATOM 752 C CA . ALA A 1 93 ? 7.859 13.374 14.912 1.00 36.28 93 ALA A CA 1
ATOM 753 C C . ALA A 1 93 ? 6.439 13.819 14.550 1.00 36.28 93 ALA A C 1
ATOM 755 O O . ALA A 1 93 ? 5.953 13.363 13.485 1.00 36.28 93 ALA A O 1
#

Sequence (93 aa):
MLRIPWNAFRTNKAILEELCITQRLSSIVQARILTFFGHVSRRDNDSIERLVVQGRIEGTRSRGRSPMRWADQIKAAVAVPQWRAQGFRPGYA

pLDDT: mean 80.01, std 14.85, range [36.28, 93.81]

Organism: NCBI:txid348720

Secondary structure (DSSP, 8-state):
-----GGG---HHHHHHHTT--S-HHHHHHHHHHHHHHHHHTS-TT-HHHHHHH----SPPPTTS----HHHHHHHHHSS-THHHH--PPP--

Foldseek 3Di:
DDPDDPVVPDDPVNVCVVVVPPDDPVNVVLVVLVVVVVVLVPDDPPDPSVCQQPNDDDDDDDPPDDPAGNVNVNCCSPDDHCCVVVVDDDDDD